Protein AF-A0A7V3MGA7-F1 (afdb_monomer_lite)

Sequence (64 aa):
MAAPESDRVASQQATDLAGKRYGEVLLVQVGESGPQATVYNSFPLNDCPAELWSALDPQAIAAA

pLDDT: mean 76.46, std 17.18, range [34.09, 96.12]

Structure (mmCIF, N/CA/C/O backbone):
data_AF-A0A7V3MGA7-F1
#
_entry.id   AF-A0A7V3MGA7-F1
#
loop_
_atom_site.group_PDB
_atom_site.id
_atom_site.type_symbol
_atom_site.label_atom_id
_atom_site.label_alt_id
_atom_site.label_comp_id
_atom_site.label_asym_id
_atom_site.label_entity_id
_atom_site.label_seq_id
_atom_site.pdbx_PDB_ins_code
_atom_site.Cartn_x
_atom_site.Cartn_y
_atom_site.Cartn_z
_atom_site.occupancy
_atom_site.B_iso_or_equiv
_atom_site.auth_seq_id
_atom_site.auth_comp_id
_atom_site.auth_asym_id
_atom_site.auth_atom_id
_atom_site.pdbx_PDB_model_num
ATOM 1 N N . MET A 1 1 ? 9.687 -24.014 -22.627 1.00 36.31 1 MET A N 1
ATOM 2 C CA . MET A 1 1 ? 9.575 -22.572 -22.337 1.00 36.31 1 MET A CA 1
ATOM 3 C C . MET A 1 1 ? 8.874 -22.466 -20.994 1.00 36.31 1 MET A C 1
ATOM 5 O O . MET A 1 1 ? 7.680 -22.718 -20.935 1.00 36.31 1 MET A O 1
ATOM 9 N N . ALA A 1 2 ? 9.633 -22.314 -19.908 1.00 34.09 2 ALA A N 1
ATOM 10 C CA . ALA A 1 2 ? 9.073 -22.223 -18.561 1.00 34.09 2 ALA A CA 1
ATOM 11 C C . ALA A 1 2 ? 8.652 -20.770 -18.312 1.00 34.09 2 ALA A C 1
ATOM 13 O O . ALA A 1 2 ? 9.415 -19.857 -18.628 1.00 34.09 2 ALA A O 1
ATOM 14 N N . ALA A 1 3 ? 7.433 -20.562 -17.813 1.00 39.12 3 ALA A N 1
ATOM 15 C CA . ALA A 1 3 ? 7.028 -19.263 -17.290 1.00 39.12 3 ALA A CA 1
ATOM 16 C C . ALA A 1 3 ? 7.963 -18.900 -16.123 1.00 39.12 3 ALA A C 1
ATOM 18 O O . ALA A 1 3 ? 8.308 -19.805 -15.358 1.00 39.12 3 ALA A O 1
ATOM 19 N N . PRO A 1 4 ? 8.398 -17.634 -15.982 1.00 44.56 4 PRO A N 1
ATOM 20 C CA . PRO A 1 4 ? 9.155 -17.247 -14.809 1.00 44.56 4 PRO A CA 1
ATOM 21 C C . PRO A 1 4 ? 8.284 -17.499 -13.582 1.00 44.56 4 PRO A C 1
ATOM 23 O O . PRO A 1 4 ? 7.096 -17.170 -13.544 1.00 44.56 4 PRO A O 1
ATOM 26 N N . GLU A 1 5 ? 8.887 -18.168 -12.616 1.00 47.25 5 GLU A N 1
ATOM 27 C CA . GLU A 1 5 ? 8.293 -18.513 -11.341 1.00 47.25 5 GLU A CA 1
ATOM 28 C C . GLU A 1 5 ? 7.970 -17.184 -10.658 1.00 47.25 5 GLU A C 1
ATOM 30 O O . GLU A 1 5 ? 8.870 -16.411 -10.333 1.00 47.25 5 GLU A O 1
ATOM 35 N N . SER A 1 6 ? 6.679 -16.860 -10.541 1.00 48.47 6 SER A N 1
ATOM 36 C CA . SER A 1 6 ? 6.226 -15.732 -9.733 1.00 48.47 6 SER A CA 1
ATOM 37 C C . SER A 1 6 ? 6.569 -16.081 -8.294 1.00 48.47 6 SER A C 1
ATOM 39 O O . SER A 1 6 ? 5.777 -16.729 -7.607 1.00 48.47 6 SER A O 1
ATOM 41 N N . ASP A 1 7 ? 7.780 -15.708 -7.888 1.00 43.94 7 ASP A N 1
ATOM 42 C CA . ASP A 1 7 ? 8.279 -15.801 -6.528 1.00 43.94 7 ASP A CA 1
ATOM 43 C C . ASP A 1 7 ? 7.181 -15.232 -5.626 1.00 43.94 7 ASP A C 1
ATOM 45 O O . ASP A 1 7 ? 6.788 -14.065 -5.739 1.00 43.94 7 ASP A O 1
ATOM 49 N N . ARG A 1 8 ? 6.547 -16.103 -4.833 1.00 57.00 8 ARG A N 1
ATOM 50 C CA . ARG A 1 8 ? 5.583 -15.671 -3.826 1.00 57.00 8 ARG A CA 1
ATOM 51 C C . ARG A 1 8 ? 6.399 -14.832 -2.865 1.00 57.00 8 ARG A C 1
ATOM 53 O O . ARG A 1 8 ? 7.059 -15.408 -2.006 1.00 57.00 8 ARG A O 1
ATOM 60 N N . VAL A 1 9 ? 6.344 -13.509 -3.020 1.00 52.69 9 VAL A N 1
ATOM 61 C CA . VAL A 1 9 ? 6.971 -12.568 -2.095 1.00 52.69 9 VAL A CA 1
ATOM 62 C C . VAL A 1 9 ? 6.470 -12.936 -0.707 1.00 52.69 9 VAL A C 1
ATOM 64 O O . VAL A 1 9 ? 5.310 -12.711 -0.356 1.00 52.69 9 VAL A O 1
ATOM 67 N N . ALA A 1 10 ? 7.336 -13.619 0.039 1.00 50.78 10 ALA A N 1
ATOM 68 C CA . ALA A 1 10 ? 7.087 -13.995 1.408 1.00 50.78 10 ALA A CA 1
ATOM 69 C C . ALA A 1 10 ? 6.738 -12.707 2.146 1.00 50.78 10 ALA A C 1
ATOM 71 O O . ALA A 1 10 ? 7.418 -11.694 1.977 1.00 50.78 10 ALA A O 1
ATOM 72 N N . SER A 1 11 ? 5.661 -12.731 2.926 1.00 54.72 11 SER A N 1
ATOM 73 C CA . SER A 1 11 ? 5.237 -11.610 3.756 1.00 54.72 11 SER A CA 1
ATOM 74 C C . SER A 1 11 ? 6.301 -11.343 4.824 1.00 54.72 11 SER A C 1
ATOM 76 O O . SER A 1 11 ? 6.184 -11.790 5.964 1.00 54.72 11 SER A O 1
ATOM 78 N N . GLN A 1 12 ? 7.376 -10.656 4.439 1.00 57.75 12 GLN A N 1
ATOM 79 C CA . GLN A 1 12 ? 8.286 -9.994 5.354 1.00 57.75 12 GLN A CA 1
ATOM 80 C C . GLN A 1 12 ? 7.445 -8.968 6.100 1.00 57.75 12 GLN A C 1
ATOM 82 O O . GLN A 1 12 ? 6.786 -8.131 5.481 1.00 57.75 12 GLN A O 1
ATOM 87 N N . GLN A 1 13 ? 7.409 -9.069 7.429 1.00 61.53 13 GLN A N 1
ATOM 88 C CA . GLN A 1 13 ? 6.768 -8.040 8.234 1.00 61.53 13 GLN A CA 1
ATOM 89 C C . GLN A 1 13 ? 7.454 -6.714 7.920 1.00 61.53 13 GLN A C 1
ATOM 91 O O . GLN A 1 13 ? 8.630 -6.523 8.224 1.00 61.53 13 GLN A O 1
ATOM 96 N N . ALA A 1 14 ? 6.714 -5.821 7.273 1.00 64.81 14 ALA A N 1
ATOM 97 C CA . ALA A 1 14 ? 7.181 -4.493 6.954 1.00 64.81 14 ALA A CA 1
ATOM 98 C C . ALA A 1 14 ? 7.280 -3.683 8.245 1.00 64.81 14 ALA A C 1
ATOM 100 O O . ALA A 1 14 ? 6.294 -3.150 8.752 1.00 64.81 14 ALA A O 1
ATOM 101 N N . THR A 1 15 ? 8.476 -3.640 8.813 1.00 69.31 15 THR A N 1
ATOM 102 C CA . THR A 1 15 ? 8.818 -2.701 9.875 1.00 69.31 15 THR A CA 1
ATOM 103 C C . THR A 1 15 ? 9.184 -1.366 9.234 1.00 69.31 15 THR A C 1
ATOM 105 O O . THR A 1 15 ? 9.888 -1.362 8.228 1.00 69.31 15 THR A O 1
ATOM 108 N N . ASP A 1 16 ? 8.742 -0.251 9.821 1.00 76.19 16 ASP A N 1
ATOM 109 C CA . ASP A 1 16 ? 9.036 1.115 9.353 1.00 76.19 16 ASP A CA 1
ATOM 110 C C . ASP A 1 16 ? 8.382 1.515 8.011 1.00 76.19 16 ASP A C 1
ATOM 112 O O . ASP A 1 16 ? 9.022 1.758 6.985 1.00 76.19 16 ASP A O 1
ATOM 116 N N . LEU A 1 17 ? 7.050 1.609 8.030 1.00 75.94 17 LEU A N 1
ATOM 117 C CA . LEU A 1 17 ? 6.258 2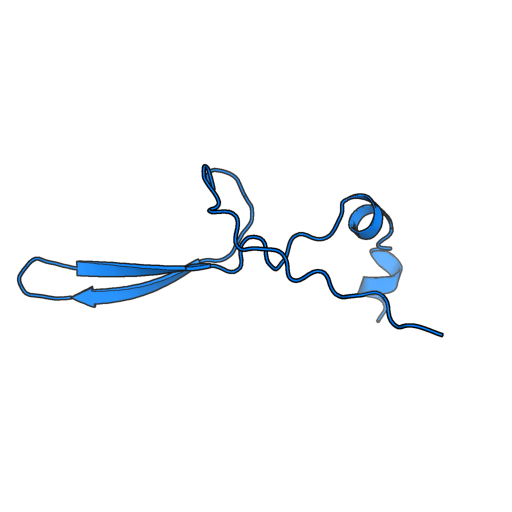.114 6.906 1.00 75.94 17 LEU A CA 1
ATOM 118 C C . LEU A 1 17 ? 6.212 3.655 6.830 1.00 75.94 17 LEU A C 1
ATOM 120 O O . LEU A 1 17 ? 5.586 4.215 5.928 1.00 75.94 17 LEU A O 1
ATOM 124 N N . ALA A 1 18 ? 6.857 4.372 7.752 1.00 77.69 18 ALA A N 1
ATOM 125 C CA . ALA A 1 18 ? 6.833 5.830 7.754 1.00 77.69 18 ALA A CA 1
ATOM 126 C C . ALA A 1 18 ? 7.497 6.391 6.480 1.00 77.69 18 ALA A C 1
ATOM 128 O O . ALA A 1 18 ? 8.571 5.962 6.065 1.00 77.69 18 ALA A O 1
ATOM 129 N N . GLY A 1 19 ? 6.834 7.342 5.814 1.00 71.75 19 GLY A N 1
ATOM 130 C CA . GLY A 1 19 ? 7.337 7.956 4.576 1.00 71.75 19 GLY A CA 1
ATOM 131 C C . GLY A 1 19 ? 7.302 7.057 3.330 1.00 71.75 19 GLY A C 1
ATOM 132 O O . GLY A 1 19 ? 7.693 7.505 2.250 1.00 71.75 19 GLY A O 1
ATOM 133 N N . LYS A 1 20 ? 6.819 5.813 3.438 1.00 75.69 20 LYS A N 1
ATOM 134 C CA . LYS A 1 20 ? 6.586 4.930 2.287 1.00 75.69 20 LYS A CA 1
ATOM 135 C C . LYS A 1 20 ? 5.277 5.319 1.596 1.00 75.69 20 LYS A C 1
ATOM 137 O O . LYS A 1 20 ? 4.329 5.764 2.237 1.00 75.69 20 LYS A O 1
ATOM 142 N N . ARG A 1 21 ? 5.214 5.142 0.274 1.00 74.00 21 ARG A N 1
ATOM 143 C CA . ARG A 1 21 ? 3.994 5.378 -0.512 1.00 74.00 21 ARG A CA 1
ATOM 144 C C . ARG A 1 21 ? 3.209 4.075 -0.616 1.00 74.00 21 ARG A C 1
ATOM 146 O O . ARG A 1 21 ? 3.609 3.185 -1.354 1.00 74.00 21 ARG A O 1
ATOM 153 N N . TYR A 1 22 ? 2.114 3.968 0.123 1.00 79.00 22 TYR A N 1
ATOM 154 C CA . TYR A 1 22 ? 1.188 2.838 0.070 1.00 79.00 22 TYR A CA 1
ATOM 155 C C . TYR A 1 22 ? -0.216 3.306 0.469 1.00 79.00 22 TYR A C 1
ATOM 157 O O . TYR A 1 22 ? -0.377 4.375 1.057 1.00 79.00 22 TYR A O 1
ATOM 165 N N . GLY A 1 23 ? -1.231 2.528 0.095 1.00 77.94 23 GLY A N 1
ATOM 166 C CA . GLY A 1 23 ? -2.611 2.751 0.522 1.00 77.94 23 GLY A CA 1
ATOM 167 C C . GLY A 1 23 ? -2.956 1.897 1.739 1.00 77.94 23 GLY A C 1
ATOM 168 O O . GLY A 1 23 ? -2.533 0.741 1.821 1.00 77.94 23 GLY A O 1
ATOM 169 N N . GLU A 1 24 ? -3.755 2.455 2.646 1.00 86.44 24 GLU A N 1
ATOM 170 C CA . GLU A 1 24 ? -4.301 1.755 3.810 1.00 86.44 24 GLU A CA 1
ATOM 171 C C . GLU A 1 24 ? -5.830 1.749 3.767 1.00 86.44 24 GLU A C 1
ATOM 173 O O . GLU A 1 24 ? -6.464 2.742 3.409 1.00 86.44 24 GLU A O 1
ATOM 178 N N . VAL A 1 25 ? -6.425 0.632 4.176 1.00 87.00 25 VAL A N 1
ATOM 179 C CA . VAL A 1 25 ? -7.858 0.506 4.437 1.00 87.00 25 VAL A CA 1
ATOM 180 C C . VAL A 1 25 ? -8.028 0.169 5.908 1.00 87.00 25 VAL A C 1
ATOM 182 O O . VAL A 1 25 ? -7.556 -0.865 6.382 1.00 87.00 25 VAL A O 1
ATOM 185 N N . LEU A 1 26 ? -8.704 1.056 6.632 1.00 93.25 26 LEU A N 1
ATOM 186 C CA . LEU A 1 26 ? -8.960 0.901 8.055 1.00 93.25 26 LEU A CA 1
ATOM 187 C C . LEU A 1 26 ? -10.401 0.440 8.250 1.00 93.25 26 LEU A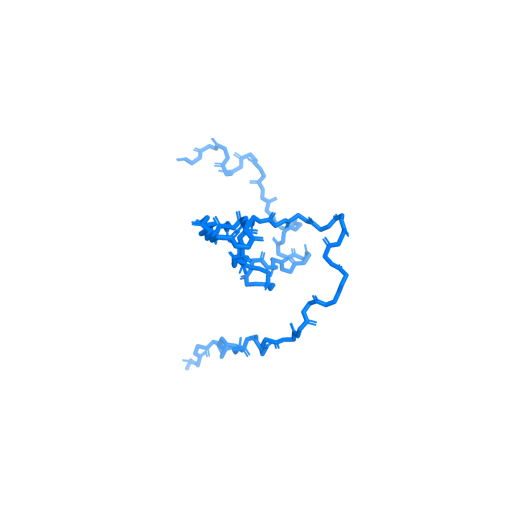 C 1
ATOM 189 O O . LEU A 1 26 ? -11.344 1.182 7.978 1.00 93.25 26 LEU A O 1
ATOM 193 N N . LEU A 1 27 ? -10.575 -0.778 8.757 1.00 94.56 27 LEU A N 1
ATOM 194 C CA . LEU A 1 27 ? -11.867 -1.244 9.242 1.00 94.56 27 LEU A CA 1
ATOM 195 C C . LEU A 1 27 ? -12.022 -0.819 10.701 1.00 94.56 27 LEU A C 1
ATOM 197 O O . LEU A 1 27 ? -11.413 -1.417 11.591 1.00 94.56 27 LEU A O 1
ATOM 201 N N . VAL A 1 28 ? -12.834 0.210 10.940 1.00 95.56 28 VAL A N 1
ATOM 202 C CA . VAL A 1 28 ? -13.070 0.756 12.282 1.00 95.56 28 VAL A CA 1
ATOM 203 C C . VAL A 1 28 ? -14.364 0.200 12.868 1.00 95.56 28 VAL A C 1
ATOM 205 O O . VAL A 1 28 ? -15.420 0.261 12.244 1.00 95.56 28 VAL A O 1
ATOM 208 N N . GLN A 1 29 ? -14.278 -0.311 14.091 1.00 95.94 29 GLN A N 1
ATOM 209 C CA . GLN A 1 29 ? -15.397 -0.781 14.900 1.00 95.94 29 GLN A CA 1
ATOM 210 C C . GLN A 1 29 ? -15.473 0.080 16.161 1.00 95.94 29 GLN A C 1
ATOM 212 O O . GLN A 1 29 ? -14.487 0.216 16.882 1.00 95.94 29 GLN A O 1
ATOM 217 N N . VAL A 1 30 ? -16.630 0.686 16.427 1.00 95.62 30 VAL A N 1
ATOM 218 C CA . VAL A 1 30 ? -16.838 1.504 17.629 1.00 95.62 30 VAL A CA 1
ATOM 219 C C . VAL A 1 30 ? -17.511 0.640 18.691 1.00 95.62 30 VAL A C 1
ATOM 221 O O . VAL A 1 30 ? -18.678 0.287 18.542 1.00 95.62 30 VAL A O 1
ATOM 224 N N . GLY A 1 31 ? -16.762 0.277 19.734 1.00 94.25 31 GLY A N 1
ATOM 225 C CA . GLY A 1 31 ? -17.260 -0.481 20.885 1.00 94.25 31 GLY A CA 1
ATOM 226 C C . GLY A 1 31 ? -17.304 0.360 22.161 1.00 94.25 31 GLY A C 1
ATOM 227 O O . GLY A 1 31 ? -16.924 1.530 22.163 1.00 94.25 31 GLY A O 1
ATOM 228 N N . GLU A 1 32 ? -17.725 -0.245 23.273 1.00 94.19 32 GLU A N 1
ATOM 229 C CA . GLU A 1 32 ? -17.824 0.438 24.577 1.00 94.19 32 GLU A CA 1
ATOM 230 C C . GLU A 1 32 ? -16.480 0.994 25.073 1.00 94.19 32 GLU A C 1
ATOM 232 O O . GLU A 1 32 ? -16.433 2.053 25.691 1.00 94.19 32 GLU A O 1
ATOM 237 N N . SER A 1 33 ? -15.371 0.322 24.758 1.00 93.25 33 SER A N 1
ATOM 238 C CA . SER A 1 33 ? -14.015 0.788 25.082 1.00 93.25 33 SER A CA 1
ATOM 239 C C . SER A 1 33 ? -13.469 1.840 24.102 1.00 93.25 33 SER A C 1
ATOM 241 O O . SER A 1 33 ? -12.305 2.220 24.205 1.00 93.25 33 SER 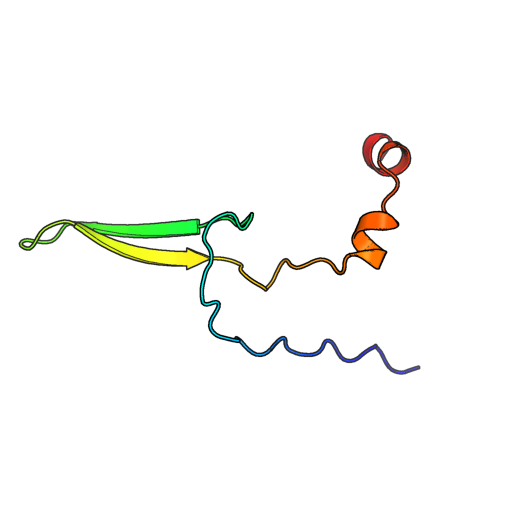A O 1
ATOM 243 N N . GLY A 1 34 ? -14.282 2.299 23.145 1.00 94.94 34 GLY A N 1
ATOM 244 C CA . GLY A 1 34 ? -13.904 3.252 22.103 1.00 94.94 34 GLY A CA 1
ATOM 245 C C . GLY A 1 34 ? -13.668 2.611 20.728 1.00 94.94 34 GLY A C 1
ATOM 246 O O . GLY A 1 34 ? -13.933 1.421 20.531 1.00 94.94 34 GLY A O 1
ATOM 247 N N . PRO A 1 35 ? -13.196 3.395 19.743 1.00 95.75 35 PRO A N 1
ATOM 248 C CA . PRO A 1 35 ? -12.937 2.907 18.393 1.0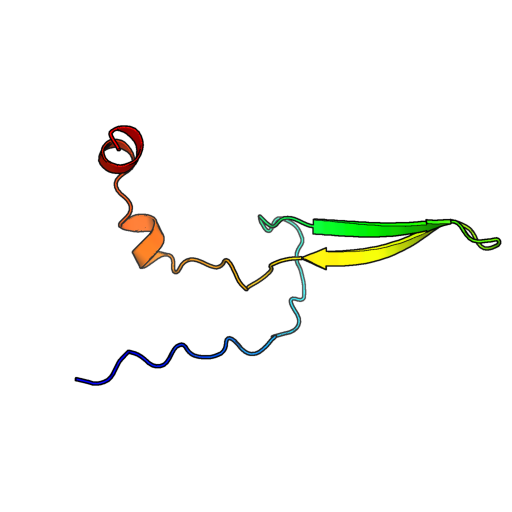0 95.75 35 PRO A CA 1
ATOM 249 C C . PRO A 1 35 ? -11.706 1.993 18.346 1.00 95.75 35 PRO A C 1
ATOM 251 O O . PRO A 1 35 ? -10.628 2.360 18.809 1.00 95.75 35 PRO A O 1
ATOM 254 N N . GLN A 1 36 ? -11.854 0.818 17.739 1.00 96.12 36 GLN A N 1
ATOM 255 C CA . GLN A 1 36 ? -10.760 -0.082 17.375 1.00 96.12 36 GLN A CA 1
ATOM 256 C C . GLN A 1 36 ? -10.657 -0.167 15.852 1.00 96.12 36 GLN A C 1
ATOM 258 O O . GLN A 1 36 ? -11.675 -0.273 15.170 1.00 96.12 36 GLN A O 1
ATOM 263 N N . ALA A 1 37 ? -9.439 -0.128 15.311 1.00 94.69 37 ALA A N 1
ATOM 264 C CA . ALA A 1 37 ? -9.196 -0.198 13.873 1.00 94.69 37 ALA A CA 1
ATOM 265 C C . ALA A 1 37 ? -8.330 -1.411 13.519 1.00 94.69 37 ALA A C 1
ATOM 267 O O . ALA A 1 37 ? -7.277 -1.625 14.118 1.00 94.69 37 ALA A O 1
ATOM 268 N 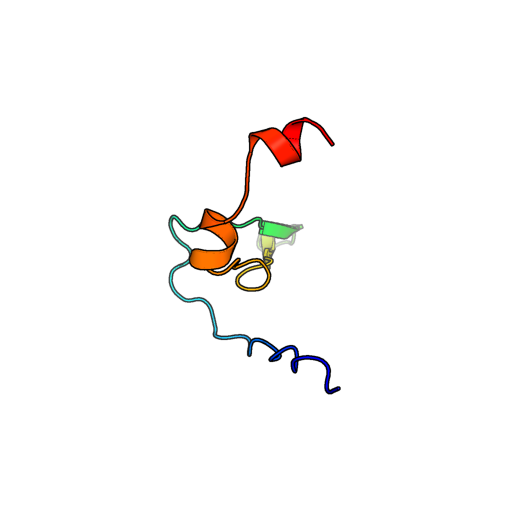N . THR A 1 38 ? -8.749 -2.176 12.514 1.00 92.44 38 THR A N 1
ATOM 269 C CA . THR A 1 38 ? -7.888 -3.144 11.824 1.00 92.44 38 THR A CA 1
ATOM 270 C C . THR A 1 38 ? -7.380 -2.506 10.540 1.00 92.44 38 THR A C 1
ATOM 272 O O . THR A 1 38 ? -8.180 -2.025 9.738 1.00 92.44 38 THR A O 1
ATOM 275 N N . VAL A 1 39 ? -6.061 -2.491 10.351 1.00 87.69 39 VAL A N 1
ATOM 276 C CA . VAL A 1 39 ? -5.407 -1.840 9.210 1.00 87.69 39 VAL A CA 1
ATOM 277 C C . VAL A 1 39 ? -4.990 -2.895 8.191 1.00 87.69 39 VAL A C 1
ATOM 279 O O . VAL A 1 39 ? -4.258 -3.825 8.522 1.00 87.69 39 VAL A O 1
ATOM 282 N N . TYR A 1 40 ? -5.440 -2.733 6.951 1.00 84.38 40 TYR A N 1
ATOM 283 C CA . TYR A 1 40 ? -5.035 -3.543 5.807 1.00 84.38 40 TYR A CA 1
ATOM 284 C C . TYR A 1 40 ? -4.255 -2.672 4.829 1.00 84.38 40 TYR A C 1
ATOM 286 O O . TYR A 1 40 ? -4.655 -1.541 4.555 1.00 84.38 40 TYR A O 1
ATOM 294 N N . ASN A 1 41 ? -3.167 -3.194 4.271 1.00 81.19 41 ASN A N 1
ATOM 295 C CA . ASN A 1 41 ? -2.413 -2.505 3.233 1.00 81.19 41 ASN A CA 1
ATOM 296 C C . ASN A 1 41 ? -1.901 -3.483 2.175 1.00 81.19 41 ASN A C 1
ATOM 298 O O . ASN A 1 41 ? -1.899 -4.699 2.362 1.00 81.19 41 ASN A O 1
ATOM 302 N N . SER A 1 42 ? -1.490 -2.920 1.044 1.00 74.56 42 SER A N 1
ATOM 303 C CA . SER A 1 42 ? -0.938 -3.660 -0.088 1.00 74.56 42 SER A CA 1
ATOM 304 C C . SER A 1 42 ? 0.593 -3.677 -0.096 1.00 74.56 42 SER A C 1
ATOM 306 O O . SER A 1 42 ? 1.181 -3.943 -1.136 1.00 74.56 42 SER A O 1
ATOM 308 N N . PHE A 1 43 ? 1.261 -3.301 0.992 1.00 73.38 43 PHE A N 1
ATOM 309 C CA . PHE A 1 43 ? 2.718 -3.316 1.063 1.00 73.38 43 PHE A CA 1
ATOM 310 C C . PHE A 1 43 ? 3.198 -4.736 1.423 1.00 73.38 43 PHE A C 1
ATOM 312 O O . PHE A 1 43 ? 2.629 -5.341 2.333 1.00 73.38 43 PHE A O 1
ATOM 319 N N . PRO A 1 44 ? 4.224 -5.305 0.761 1.00 69.44 44 PRO A N 1
ATOM 320 C CA . PRO A 1 44 ? 4.998 -4.801 -0.383 1.00 69.44 44 PRO A CA 1
ATOM 321 C C . PRO A 1 44 ? 4.464 -5.290 -1.745 1.00 69.44 44 PRO A C 1
ATOM 323 O O . PRO A 1 44 ? 5.183 -5.292 -2.737 1.00 69.44 44 PRO A O 1
ATOM 326 N N . LEU A 1 45 ? 3.208 -5.738 -1.825 1.00 68.00 45 LEU A N 1
ATOM 327 C CA . LEU A 1 45 ? 2.637 -6.377 -3.022 1.00 68.00 45 LEU A CA 1
ATOM 328 C C . LEU A 1 45 ? 2.710 -5.516 -4.298 1.00 68.00 45 LEU A C 1
ATOM 330 O O . LEU A 1 45 ? 2.615 -6.062 -5.392 1.00 68.00 45 LEU A O 1
ATOM 334 N N . ASN A 1 46 ? 2.878 -4.196 -4.161 1.00 66.75 46 ASN A N 1
ATOM 335 C CA . ASN A 1 46 ? 2.982 -3.242 -5.268 1.00 66.75 46 ASN A CA 1
ATOM 336 C C . ASN A 1 46 ? 4.400 -2.682 -5.492 1.00 66.75 46 ASN A C 1
ATOM 338 O O . ASN A 1 46 ? 4.542 -1.688 -6.207 1.00 66.75 46 ASN A O 1
ATOM 342 N N . ASP A 1 47 ? 5.445 -3.264 -4.896 1.00 70.38 47 ASP A N 1
ATOM 343 C CA . ASP A 1 47 ? 6.815 -2.814 -5.158 1.00 70.38 47 ASP A CA 1
ATOM 344 C C . ASP A 1 47 ? 7.222 -3.177 -6.598 1.00 70.38 47 ASP A C 1
ATOM 346 O O . ASP A 1 47 ? 7.580 -4.311 -6.912 1.00 70.38 47 ASP A O 1
ATOM 350 N N . CYS A 1 48 ? 7.153 -2.191 -7.498 1.00 69.12 48 CYS A N 1
ATOM 351 C CA . CYS A 1 48 ? 7.723 -2.295 -8.837 1.00 69.12 48 CYS A CA 1
ATOM 352 C C . CYS A 1 48 ? 9.253 -2.128 -8.744 1.00 69.12 48 CYS A C 1
ATOM 354 O O . CYS A 1 48 ? 9.710 -1.097 -8.237 1.00 69.12 48 CYS A O 1
ATOM 356 N N . PRO A 1 49 ? 10.061 -3.091 -9.231 1.00 80.25 49 PRO A N 1
ATOM 357 C CA . PRO A 1 49 ? 11.515 -2.965 -9.260 1.00 80.25 49 PRO A CA 1
ATOM 358 C C . PRO A 1 49 ? 11.973 -1.668 -9.938 1.00 80.25 49 PRO A C 1
ATOM 360 O O . PRO A 1 49 ? 11.451 -1.299 -10.989 1.00 80.25 49 PRO A O 1
ATOM 363 N N . ALA A 1 50 ? 12.986 -1.006 -9.368 1.00 76.94 50 ALA A N 1
ATOM 364 C CA . ALA A 1 50 ? 13.443 0.311 -9.823 1.00 76.94 50 ALA A CA 1
ATOM 365 C C . ALA A 1 50 ? 13.794 0.346 -11.320 1.00 76.94 50 ALA A C 1
ATOM 367 O O . ALA A 1 50 ? 13.369 1.259 -12.018 1.00 76.94 50 ALA A O 1
ATOM 368 N N . GLU A 1 51 ? 14.480 -0.682 -11.828 1.00 81.56 51 GLU A N 1
ATOM 369 C CA . GLU A 1 51 ? 14.825 -0.789 -13.253 1.00 81.56 51 GLU A CA 1
ATOM 370 C C . GLU A 1 51 ? 13.580 -0.837 -14.154 1.00 81.56 51 GLU A C 1
ATOM 372 O O . GLU A 1 51 ? 13.541 -0.186 -15.196 1.00 81.56 51 GLU A O 1
ATOM 377 N N . LEU A 1 52 ? 12.533 -1.563 -13.740 1.00 83.94 52 LEU A N 1
ATOM 378 C CA . LEU A 1 52 ? 11.278 -1.651 -14.493 1.00 83.94 52 LEU A CA 1
ATOM 379 C C . LEU A 1 52 ? 10.484 -0.345 -14.418 1.00 83.94 52 LEU A C 1
ATOM 381 O O . LEU A 1 52 ? 9.915 0.078 -15.420 1.00 83.94 52 LEU A O 1
ATOM 385 N N . TRP A 1 53 ? 10.477 0.315 -13.257 1.00 83.50 53 TRP A N 1
ATOM 386 C CA . TRP A 1 53 ? 9.868 1.635 -13.094 1.00 83.50 53 TRP A CA 1
ATOM 387 C C . TRP A 1 53 ? 10.563 2.694 -13.961 1.00 83.50 53 TRP A C 1
ATOM 389 O O . TRP A 1 53 ? 9.899 3.473 -14.640 1.00 83.50 53 TRP A O 1
ATOM 399 N N . SER A 1 54 ? 11.896 2.703 -13.982 1.00 86.69 54 SER A N 1
ATOM 400 C CA . SER A 1 54 ? 12.695 3.622 -14.798 1.00 86.69 54 SER A CA 1
ATOM 401 C C . SER A 1 54 ? 12.563 3.376 -16.302 1.00 86.69 54 SER A C 1
ATOM 403 O O . SER A 1 54 ? 12.804 4.295 -17.080 1.00 86.69 54 SER A O 1
ATOM 405 N N . ALA A 1 55 ? 12.171 2.170 -16.716 1.00 93.19 55 ALA A N 1
ATOM 406 C CA . ALA A 1 55 ? 11.924 1.832 -18.114 1.00 93.19 55 ALA A CA 1
ATOM 407 C C . ALA A 1 55 ? 10.550 2.303 -18.638 1.00 93.19 55 ALA A C 1
ATOM 409 O O . ALA A 1 55 ? 10.286 2.176 -19.834 1.00 93.19 55 ALA A O 1
ATOM 410 N N . LEU A 1 56 ? 9.666 2.826 -17.778 1.00 89.62 56 LEU A N 1
ATOM 411 C CA . LEU A 1 56 ? 8.360 3.344 -18.194 1.00 89.62 56 LEU A CA 1
ATOM 412 C C . LEU A 1 56 ? 8.521 4.618 -19.038 1.00 89.62 56 LEU A C 1
ATOM 414 O O . LEU A 1 56 ? 9.181 5.564 -18.615 1.00 89.62 56 LEU A O 1
ATOM 418 N N . ASP A 1 57 ? 7.862 4.667 -20.200 1.00 92.38 57 ASP A N 1
ATOM 419 C CA . ASP A 1 57 ? 7.755 5.868 -21.039 1.00 92.38 57 ASP A CA 1
ATOM 420 C C . ASP A 1 57 ? 6.444 6.617 -20.727 1.00 92.38 57 ASP A C 1
ATOM 422 O O . ASP A 1 57 ? 5.362 6.152 -21.107 1.00 92.38 57 ASP A O 1
ATOM 426 N N . PRO A 1 58 ? 6.501 7.792 -20.070 1.00 89.06 58 PRO A N 1
ATOM 427 C CA . PRO A 1 58 ? 5.301 8.539 -19.708 1.00 89.06 58 PRO A CA 1
ATOM 428 C C . PRO A 1 58 ? 4.496 9.031 -20.915 1.00 89.06 58 PRO A C 1
ATOM 430 O O . PRO A 1 58 ? 3.275 9.141 -20.820 1.00 89.06 58 PRO A O 1
ATOM 433 N N . GLN A 1 59 ? 5.154 9.339 -22.037 1.00 94.81 59 GLN A N 1
ATOM 434 C CA . GLN A 1 59 ? 4.479 9.852 -23.232 1.00 94.81 59 GLN A CA 1
ATOM 435 C C . GLN A 1 59 ? 3.725 8.735 -23.947 1.00 94.81 59 GLN A C 1
ATOM 437 O O . GLN A 1 59 ? 2.582 8.932 -24.353 1.00 94.81 59 GLN A O 1
ATOM 442 N N . ALA A 1 60 ? 4.328 7.547 -24.037 1.00 93.88 60 ALA A N 1
ATOM 443 C CA . ALA A 1 60 ? 3.657 6.374 -24.586 1.00 93.88 60 ALA A CA 1
ATOM 444 C C . ALA A 1 60 ? 2.439 5.967 -23.741 1.00 93.88 60 ALA A C 1
ATOM 446 O O . ALA A 1 60 ? 1.392 5.648 -24.296 1.00 93.88 60 ALA A O 1
ATOM 447 N N . ILE A 1 61 ? 2.553 6.025 -22.408 1.00 90.19 61 ILE A N 1
ATOM 448 C CA . ILE A 1 61 ? 1.449 5.707 -21.489 1.00 90.19 61 ILE A CA 1
ATOM 449 C C . ILE A 1 61 ? 0.305 6.721 -21.618 1.00 90.19 61 ILE A C 1
ATOM 451 O O . ILE A 1 61 ? -0.855 6.327 -21.616 1.00 90.19 61 ILE A O 1
ATOM 455 N N . ALA A 1 62 ? 0.610 8.016 -21.735 1.00 88.12 62 ALA A N 1
ATOM 456 C CA . ALA A 1 62 ? -0.411 9.060 -21.841 1.00 88.12 62 ALA A CA 1
ATOM 457 C C . ALA A 1 62 ? -1.168 9.055 -23.182 1.00 88.12 62 ALA A C 1
ATOM 459 O O . ALA A 1 62 ? -2.261 9.611 -23.266 1.00 88.12 62 ALA A O 1
ATOM 460 N N . ALA A 1 63 ? -0.579 8.472 -24.228 1.00 88.38 63 ALA A N 1
ATOM 461 C CA . ALA A 1 63 ? -1.161 8.403 -25.565 1.00 88.38 63 ALA A CA 1
ATOM 462 C C . ALA A 1 63 ? -2.031 7.150 -25.813 1.00 88.38 63 ALA A C 1
ATOM 464 O O . ALA A 1 63 ? -2.588 7.029 -26.907 1.00 88.38 63 ALA A O 1
ATOM 465 N N . ALA A 1 64 ? -2.113 6.230 -24.843 1.00 61.66 64 ALA A N 1
ATOM 466 C CA . ALA A 1 64 ? -2.898 4.991 -24.895 1.00 61.66 64 ALA A CA 1
ATOM 467 C C . ALA A 1 64 ? -4.334 5.189 -24.384 1.00 61.66 64 ALA A C 1
ATOM 469 O O . ALA A 1 64 ? -5.246 4.572 -24.981 1.00 61.66 64 ALA A O 1
#

Secondary structure (DSSP, 8-state):
-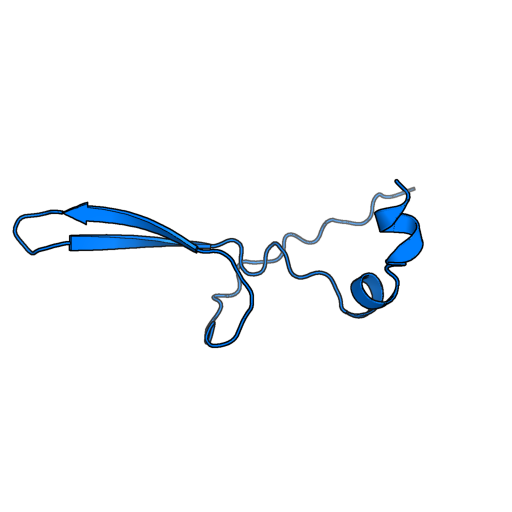PPP-------------TT----EEEEEEEETTEEEEEEEE-TTTT---HHHHHT--HHHHHT-

Foldseek 3Di:
DDDPDPPPPPPDPDDDCPPPDWDWDWDWDQDPVGIDTDIDTCPPVPDDPPVRVVPDDPVVVVVD

Radius of gyration: 18.08 Å; chains: 1; bounding box: 33×32×51 Å